Protein AF-A0A3D5YGN6-F1 (afdb_monomer_lite)

Foldseek 3Di:
DDDPDPDDDDPVRVVVVCVVVVVDPVPPPPVDDDDDPPPDDPLCPCVLDFCSVVVRPPCPPPADPQQEATEEAPVRVVVVVVCVVVDVSHDYYRYHHDD

Structure (mmCIF, N/CA/C/O backbone):
data_AF-A0A3D5YGN6-F1
#
_entry.id   AF-A0A3D5YGN6-F1
#
loop_
_atom_site.group_PDB
_atom_site.id
_atom_site.type_symbol
_atom_site.label_atom_id
_atom_site.label_alt_id
_atom_site.label_comp_id
_atom_site.label_asym_id
_atom_site.label_entity_id
_atom_site.label_seq_id
_atom_site.pdbx_PDB_ins_code
_atom_site.Cartn_x
_atom_site.Cartn_y
_atom_site.Cartn_z
_atom_site.occupancy
_atom_site.B_iso_or_equiv
_atom_site.auth_seq_id
_atom_site.auth_comp_id
_atom_site.auth_asym_id
_atom_site.auth_atom_id
_atom_site.pdbx_PDB_model_num
ATOM 1 N N . MET A 1 1 ? 3.611 -26.902 -5.831 1.00 45.44 1 MET A N 1
ATOM 2 C CA . MET A 1 1 ? 3.018 -25.644 -5.337 1.00 45.44 1 MET A CA 1
ATOM 3 C C . MET A 1 1 ? 2.790 -24.784 -6.558 1.00 45.44 1 MET A C 1
ATOM 5 O O . MET A 1 1 ? 3.759 -24.476 -7.229 1.00 45.44 1 MET A O 1
ATOM 9 N N . THR A 1 2 ? 1.542 -24.516 -6.923 1.00 48.38 2 THR A N 1
ATOM 10 C CA . THR A 1 2 ? 1.208 -23.593 -8.015 1.00 48.38 2 THR A CA 1
ATOM 11 C C . THR A 1 2 ? 1.021 -22.215 -7.395 1.00 48.38 2 THR A C 1
ATOM 13 O O . THR A 1 2 ? -0.028 -21.952 -6.810 1.00 48.38 2 THR A O 1
ATOM 16 N N . GLY A 1 3 ? 2.066 -21.392 -7.413 1.00 64.50 3 GLY A N 1
ATOM 17 C CA . GLY A 1 3 ? 1.917 -19.957 -7.183 1.00 64.50 3 GLY A CA 1
ATOM 18 C C . GLY A 1 3 ? 1.398 -19.312 -8.465 1.00 64.50 3 GLY A C 1
ATOM 19 O O . GLY A 1 3 ? 1.782 -19.735 -9.548 1.00 64.50 3 GLY A O 1
ATOM 20 N N . GLU A 1 4 ? 0.513 -18.323 -8.355 1.00 87.12 4 GLU A N 1
ATOM 21 C CA . GLU A 1 4 ? 0.047 -17.533 -9.511 1.00 87.12 4 GLU A CA 1
ATOM 22 C C . GLU A 1 4 ? 1.149 -16.620 -10.085 1.00 87.12 4 GLU A C 1
ATOM 24 O O . GLU A 1 4 ? 0.987 -16.055 -11.162 1.00 87.12 4 GLU A O 1
ATOM 29 N N . VAL A 1 5 ? 2.269 -16.481 -9.367 1.00 88.62 5 VAL A N 1
ATOM 30 C CA . VAL A 1 5 ? 3.443 -15.691 -9.743 1.00 88.62 5 VAL A CA 1
ATOM 31 C C . VAL A 1 5 ? 4.660 -16.611 -9.744 1.00 88.62 5 VAL A C 1
ATOM 33 O O . VAL A 1 5 ? 5.005 -17.163 -8.698 1.00 88.62 5 VAL A O 1
ATOM 36 N N . ASP A 1 6 ? 5.291 -16.770 -10.908 1.00 92.19 6 ASP A N 1
ATOM 37 C CA . ASP A 1 6 ? 6.500 -17.588 -11.066 1.00 92.19 6 ASP A CA 1
ATOM 38 C C . ASP A 1 6 ? 7.750 -16.868 -10.546 1.00 92.19 6 ASP A C 1
ATOM 40 O O . ASP A 1 6 ? 8.577 -17.476 -9.876 1.00 92.19 6 ASP A O 1
ATOM 44 N N . GLU A 1 7 ? 7.875 -15.569 -10.833 1.00 93.19 7 GLU A N 1
ATOM 45 C CA . GLU A 1 7 ? 9.067 -14.771 -10.538 1.00 93.19 7 GLU A CA 1
ATOM 46 C C . GLU A 1 7 ? 8.692 -13.322 -10.192 1.00 93.19 7 GLU A C 1
ATOM 48 O O . GLU A 1 7 ? 7.680 -12.794 -10.662 1.00 93.19 7 GLU A O 1
ATOM 53 N N . ALA A 1 8 ? 9.538 -12.652 -9.408 1.00 92.56 8 ALA A N 1
ATOM 54 C CA . ALA A 1 8 ? 9.414 -11.232 -9.090 1.00 92.56 8 ALA A CA 1
ATOM 55 C C . ALA A 1 8 ? 10.755 -10.526 -9.314 1.00 92.56 8 ALA A C 1
ATOM 57 O O . ALA A 1 8 ? 11.797 -11.032 -8.909 1.00 92.56 8 ALA A O 1
ATOM 58 N N . ILE A 1 9 ? 10.715 -9.343 -9.931 1.00 95.31 9 ILE A N 1
ATOM 59 C CA . ILE A 1 9 ? 11.886 -8.480 -10.112 1.00 95.31 9 ILE A CA 1
ATOM 60 C C . ILE A 1 9 ? 11.655 -7.138 -9.425 1.00 95.31 9 ILE A C 1
ATOM 62 O O . ILE A 1 9 ? 10.569 -6.556 -9.487 1.00 95.31 9 ILE A O 1
ATOM 66 N N . THR A 1 10 ? 12.691 -6.629 -8.778 1.00 95.50 10 THR A N 1
ATOM 67 C CA . THR A 1 10 ? 12.715 -5.284 -8.210 1.00 95.50 10 THR A CA 1
ATOM 68 C C . THR A 1 10 ? 12.957 -4.240 -9.297 1.00 95.50 10 THR A C 1
ATOM 70 O O . THR A 1 10 ? 13.457 -4.529 -10.387 1.00 95.50 10 THR A O 1
ATOM 73 N N . PHE A 1 11 ? 12.656 -2.976 -8.986 1.00 93.38 11 PHE A N 1
ATOM 74 C CA . PHE A 1 11 ? 12.957 -1.873 -9.901 1.00 93.38 11 PHE A CA 1
ATOM 75 C C . PHE A 1 11 ? 14.456 -1.780 -10.223 1.00 93.38 11 PHE A C 1
ATOM 77 O O . PHE A 1 11 ? 14.825 -1.511 -11.363 1.00 93.38 11 PHE A O 1
ATOM 84 N N . LYS A 1 12 ? 15.318 -2.064 -9.240 1.00 95.69 12 LYS A N 1
ATOM 85 C CA . LYS A 1 12 ? 16.771 -2.068 -9.419 1.00 95.69 12 LYS A CA 1
ATOM 86 C C . LYS A 1 12 ? 17.222 -3.166 -10.385 1.00 95.69 12 LYS A C 1
ATOM 88 O O . LYS A 1 12 ? 17.955 -2.873 -11.322 1.00 95.69 12 LYS A O 1
ATOM 93 N N . GLU A 1 13 ? 16.747 -4.397 -10.207 1.00 95.44 13 GLU A N 1
ATOM 94 C CA . GLU A 1 13 ? 17.081 -5.510 -11.109 1.00 95.44 13 GLU A CA 1
ATOM 95 C C . GLU A 1 13 ? 16.584 -5.242 -12.533 1.00 95.44 13 GLU A C 1
ATOM 97 O O . GLU A 1 13 ? 17.288 -5.517 -13.501 1.00 95.44 13 GLU A O 1
ATOM 102 N N . LEU A 1 14 ? 15.406 -4.627 -12.684 1.00 92.81 14 LEU A N 1
ATOM 103 C CA . LEU A 1 14 ? 14.916 -4.197 -13.992 1.00 92.81 14 LEU A CA 1
ATOM 104 C C . LEU A 1 14 ? 15.853 -3.171 -14.653 1.00 92.81 14 LEU A C 1
ATOM 106 O O . LEU A 1 14 ? 16.116 -3.268 -15.851 1.00 92.81 14 LEU A O 1
ATOM 110 N N . GLN A 1 15 ? 16.372 -2.199 -13.895 1.00 90.19 15 GLN A N 1
ATOM 111 C CA . GLN A 1 15 ? 17.353 -1.236 -14.408 1.00 90.19 15 GLN A CA 1
ATOM 112 C C . GLN A 1 15 ? 18.647 -1.932 -14.846 1.00 90.19 15 GLN A C 1
ATOM 114 O O . GLN A 1 15 ? 19.118 -1.693 -15.958 1.00 90.19 15 GLN A O 1
ATOM 119 N N . GLU A 1 16 ? 19.171 -2.839 -14.022 1.00 93.25 16 GLU A N 1
ATOM 120 C CA . GLU A 1 16 ? 20.376 -3.621 -14.321 1.00 93.25 16 GLU A CA 1
ATOM 121 C C . GLU A 1 16 ? 20.195 -4.495 -15.575 1.00 93.25 16 GLU A C 1
ATOM 123 O O . GLU A 1 16 ? 21.100 -4.593 -16.404 1.00 93.25 16 GLU A O 1
ATOM 128 N N . LEU A 1 17 ? 19.008 -5.075 -15.781 1.00 91.38 17 LEU A N 1
ATOM 129 C CA . LEU A 1 17 ? 18.678 -5.844 -16.984 1.00 91.38 17 LEU A CA 1
ATOM 130 C C . LEU A 1 17 ? 18.629 -4.973 -18.245 1.00 91.38 17 LEU A C 1
ATOM 132 O O . LEU A 1 17 ? 19.123 -5.388 -19.296 1.00 91.38 17 LEU A O 1
ATOM 136 N N . ILE A 1 18 ? 18.060 -3.767 -18.164 1.00 87.81 18 ILE A N 1
ATOM 137 C CA . ILE A 1 18 ? 18.045 -2.816 -19.289 1.00 87.81 18 ILE A CA 1
ATOM 138 C C . ILE A 1 18 ? 19.482 -2.427 -19.672 1.00 87.81 18 ILE A C 1
ATOM 140 O O . ILE A 1 18 ? 19.820 -2.398 -20.856 1.00 87.81 18 ILE A O 1
ATOM 144 N N . GLU A 1 19 ? 20.345 -2.185 -18.683 1.00 87.56 19 GLU A N 1
ATOM 145 C CA . GLU A 1 19 ? 21.764 -1.886 -18.906 1.00 87.56 19 GLU A CA 1
ATOM 146 C C . GLU A 1 19 ? 22.514 -3.078 -19.516 1.00 87.56 19 GLU A C 1
ATOM 148 O O . GLU A 1 19 ? 23.233 -2.922 -20.508 1.00 87.56 19 GLU A O 1
ATOM 153 N N . TYR A 1 20 ? 22.309 -4.282 -18.975 1.00 89.19 20 TYR A N 1
ATOM 154 C CA . TYR A 1 20 ? 22.939 -5.516 -19.446 1.00 89.19 20 TYR A CA 1
ATOM 155 C C . TYR A 1 20 ? 22.562 -5.854 -20.892 1.00 89.19 20 TYR A C 1
ATOM 157 O O . TYR A 1 20 ? 23.424 -6.191 -21.707 1.00 89.19 20 TYR A O 1
ATOM 165 N N . THR A 1 21 ? 21.276 -5.740 -21.227 1.00 86.00 21 THR A N 1
ATOM 166 C CA . THR A 1 21 ? 20.751 -6.064 -22.563 1.00 86.00 21 THR A CA 1
ATOM 167 C C . THR A 1 21 ? 21.135 -5.035 -23.625 1.00 86.00 21 THR A C 1
ATOM 169 O O . THR A 1 21 ? 20.940 -5.295 -24.812 1.00 86.00 21 THR A O 1
ATOM 172 N N . LYS A 1 22 ? 21.714 -3.889 -23.230 1.00 79.12 22 LYS A N 1
ATOM 173 C CA . LYS A 1 22 ? 22.069 -2.766 -24.112 1.00 79.12 22 LYS A CA 1
ATOM 174 C C . LYS A 1 22 ? 20.899 -2.281 -24.970 1.00 79.12 22 LYS A C 1
ATOM 176 O O . LYS A 1 22 ? 21.139 -1.710 -26.034 1.00 79.12 22 LYS A O 1
ATOM 181 N N . ILE A 1 23 ? 19.655 -2.480 -24.519 1.00 70.81 23 ILE A N 1
ATOM 182 C CA . ILE A 1 23 ? 18.484 -1.870 -25.151 1.00 70.81 23 ILE A CA 1
ATOM 183 C C . ILE A 1 23 ? 18.666 -0.366 -24.993 1.00 70.81 23 ILE A C 1
ATOM 185 O O . ILE A 1 23 ? 18.462 0.204 -23.917 1.00 70.81 23 ILE A O 1
ATOM 189 N N . GLN A 1 24 ? 19.137 0.289 -26.049 1.00 63.66 24 GLN A N 1
ATOM 190 C CA . GLN A 1 24 ? 19.339 1.720 -25.992 1.00 63.66 24 GLN A CA 1
ATOM 191 C C . GLN A 1 24 ? 17.956 2.363 -25.954 1.00 63.66 24 GLN A C 1
ATOM 193 O O . GLN A 1 24 ? 17.116 2.105 -26.813 1.00 63.66 24 GLN A O 1
ATOM 198 N N . ARG A 1 25 ? 17.710 3.248 -24.982 1.00 57.56 25 ARG A N 1
ATOM 199 C CA . ARG A 1 25 ? 16.467 4.044 -24.931 1.00 57.56 25 ARG A CA 1
ATOM 200 C C . ARG A 1 25 ? 16.195 4.812 -26.236 1.00 57.56 25 ARG A C 1
ATOM 202 O O . ARG A 1 25 ? 15.063 5.206 -26.473 1.00 57.56 25 ARG A O 1
ATOM 209 N N . THR A 1 26 ? 17.220 5.012 -27.066 1.00 55.72 26 THR A N 1
ATOM 210 C CA . THR A 1 26 ? 17.171 5.627 -28.400 1.00 55.72 26 THR A CA 1
ATOM 211 C C . THR A 1 26 ? 16.523 4.752 -29.481 1.00 55.72 26 THR A C 1
ATOM 213 O O . THR A 1 26 ? 16.149 5.288 -30.518 1.00 55.72 26 THR A O 1
ATOM 216 N N . GLU A 1 27 ? 16.359 3.443 -29.260 1.00 58.81 27 GLU A N 1
ATOM 217 C CA . GLU A 1 27 ? 15.653 2.524 -30.173 1.00 58.81 27 GLU A CA 1
ATOM 218 C C . GLU A 1 27 ? 14.146 2.442 -29.883 1.00 58.81 27 GLU A C 1
ATOM 220 O O . GLU A 1 27 ? 13.378 1.893 -30.675 1.00 58.81 27 GLU A O 1
ATOM 225 N N . ILE A 1 28 ? 13.703 3.017 -28.760 1.00 67.31 28 ILE A N 1
ATOM 226 C CA . ILE A 1 28 ? 12.287 3.163 -28.440 1.00 67.31 28 ILE A CA 1
ATOM 227 C C . ILE A 1 28 ? 11.763 4.344 -29.253 1.00 67.31 28 ILE A C 1
ATOM 229 O O . ILE A 1 28 ? 12.073 5.501 -28.968 1.00 67.31 28 ILE A O 1
ATOM 233 N N . ASP A 1 29 ? 10.972 4.044 -30.279 1.00 65.94 29 ASP A N 1
ATOM 234 C CA . ASP A 1 29 ? 10.279 5.043 -31.084 1.00 65.94 29 ASP A CA 1
ATOM 235 C C . ASP A 1 29 ? 9.270 5.811 -30.216 1.00 65.94 29 ASP A C 1
ATOM 237 O O . ASP A 1 29 ? 8.124 5.401 -30.052 1.00 65.94 29 ASP A O 1
ATOM 241 N N . THR A 1 30 ? 9.699 6.942 -29.656 1.00 65.56 30 THR A N 1
ATOM 242 C CA . THR A 1 30 ? 8.866 7.817 -28.818 1.00 65.56 30 THR A CA 1
ATOM 243 C C . THR A 1 30 ? 7.758 8.522 -29.601 1.00 65.56 30 THR A C 1
ATOM 245 O O . THR A 1 30 ? 6.887 9.147 -28.996 1.00 65.56 30 THR A O 1
ATOM 248 N N . THR A 1 31 ? 7.764 8.426 -30.938 1.00 67.56 31 THR A N 1
ATOM 249 C CA . THR A 1 31 ? 6.679 8.928 -31.792 1.00 67.56 31 THR A CA 1
ATOM 250 C C . THR A 1 31 ? 5.520 7.937 -31.891 1.00 67.56 31 THR A C 1
ATOM 252 O O . THR A 1 31 ? 4.391 8.335 -32.188 1.00 67.56 31 THR A O 1
ATOM 255 N N . LYS A 1 32 ? 5.760 6.659 -31.570 1.00 66.00 32 LYS A N 1
ATOM 256 C CA . LYS A 1 32 ? 4.712 5.660 -31.369 1.00 66.00 32 LYS A CA 1
ATOM 257 C C . LYS A 1 32 ? 4.304 5.661 -29.904 1.00 66.00 32 LYS A C 1
ATOM 259 O O . LYS A 1 32 ? 5.126 5.463 -29.016 1.00 66.00 32 LYS A O 1
ATOM 264 N N . LYS A 1 33 ? 3.007 5.840 -29.646 1.00 62.41 33 LYS A N 1
ATOM 265 C CA . LYS A 1 33 ? 2.447 5.550 -28.325 1.00 62.41 33 LYS A CA 1
ATOM 266 C C . LYS A 1 33 ? 2.658 4.068 -28.027 1.00 62.41 33 LYS A C 1
ATOM 268 O O . LYS A 1 33 ? 2.026 3.217 -28.648 1.00 62.41 33 LYS A O 1
ATOM 273 N N . SER A 1 34 ? 3.561 3.772 -27.104 1.00 70.56 34 SER A N 1
ATOM 274 C CA . SER A 1 34 ? 3.574 2.502 -26.399 1.00 70.56 34 SER A CA 1
ATOM 275 C C . SER A 1 34 ? 2.607 2.624 -25.226 1.00 70.56 34 SER A C 1
ATOM 277 O O . SER A 1 34 ? 2.856 3.354 -24.269 1.00 70.56 34 SER A O 1
ATOM 279 N N . ASP A 1 35 ? 1.478 1.934 -25.324 1.00 70.62 35 ASP A N 1
ATOM 280 C CA . ASP A 1 35 ? 0.518 1.830 -24.233 1.00 70.62 35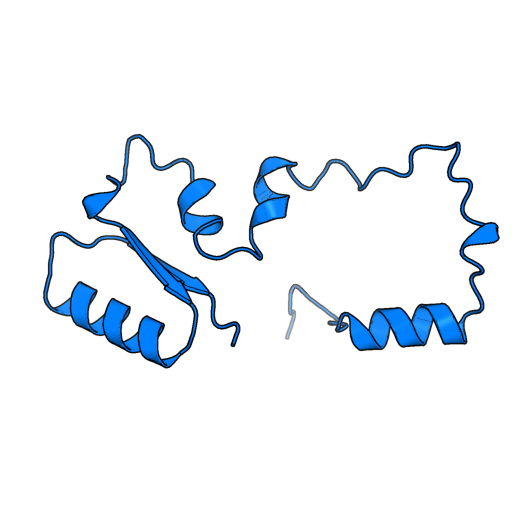 ASP A CA 1
ATOM 281 C C . ASP A 1 35 ? 0.683 0.469 -23.542 1.00 70.62 35 ASP A C 1
ATOM 283 O O . ASP A 1 35 ? 1.087 -0.523 -24.154 1.00 70.62 35 ASP A O 1
ATOM 287 N N . PHE A 1 36 ? 0.401 0.428 -22.240 1.00 75.75 36 PHE A N 1
ATOM 288 C CA . PHE A 1 36 ? 0.250 -0.841 -21.532 1.00 75.75 36 PHE A CA 1
ATOM 289 C C . PHE A 1 36 ? -0.981 -1.571 -22.075 1.00 75.75 36 PHE A C 1
ATOM 291 O O . PHE A 1 36 ? -1.955 -0.925 -22.451 1.00 75.75 36 PHE A O 1
ATOM 298 N N . ASN A 1 37 ? -0.972 -2.905 -22.071 1.00 73.75 37 ASN A N 1
ATOM 299 C CA . ASN A 1 37 ? -2.161 -3.672 -22.432 1.00 73.75 37 ASN A CA 1
ATOM 300 C C . ASN A 1 37 ? -3.360 -3.256 -21.557 1.00 73.75 37 ASN A C 1
ATOM 302 O O . ASN A 1 37 ? -3.244 -3.188 -20.331 1.00 73.75 37 ASN A O 1
ATOM 306 N N . ASP A 1 38 ? -4.519 -3.069 -22.192 1.00 68.69 38 ASP A N 1
ATOM 307 C CA . ASP A 1 38 ? -5.758 -2.530 -21.599 1.00 68.69 38 ASP A CA 1
ATOM 308 C C . ASP A 1 38 ? -6.364 -3.366 -20.457 1.00 68.69 38 ASP A C 1
ATOM 310 O O . ASP A 1 38 ? -7.378 -2.987 -19.873 1.00 68.69 38 ASP A O 1
ATOM 314 N N . TYR A 1 39 ? -5.768 -4.512 -20.122 1.00 63.69 39 TYR A N 1
ATOM 315 C CA . TYR A 1 39 ? -6.245 -5.373 -19.041 1.00 63.69 39 TYR A CA 1
ATOM 316 C C . TYR A 1 39 ? -6.167 -4.686 -17.666 1.00 63.69 39 TYR A C 1
ATOM 318 O O . TYR A 1 39 ? -6.964 -4.982 -16.778 1.00 63.69 39 TYR A O 1
ATOM 326 N N . TYR A 1 40 ? -5.238 -3.739 -17.489 1.00 63.38 40 TYR A N 1
ATOM 327 C CA . TYR A 1 40 ? -5.096 -2.977 -16.250 1.00 63.38 40 TYR A CA 1
ATOM 328 C C . TYR A 1 40 ? -5.870 -1.663 -16.321 1.00 63.38 40 TYR A C 1
ATOM 330 O O . TYR A 1 40 ? -5.587 -0.791 -17.143 1.00 63.38 40 TYR A O 1
ATOM 338 N N . SER A 1 41 ? -6.831 -1.495 -15.414 1.00 64.88 41 SER A N 1
ATOM 339 C CA . SER A 1 41 ? -7.613 -0.269 -15.345 1.00 64.88 41 SER A CA 1
ATOM 340 C C . SER A 1 41 ? -6.743 0.945 -15.004 1.00 64.88 41 SER A C 1
ATOM 342 O O . SER A 1 41 ? -5.943 0.929 -14.071 1.00 64.88 41 SER A O 1
ATOM 344 N N . ASN A 1 42 ? -6.940 2.053 -15.719 1.00 71.94 42 ASN A N 1
ATOM 345 C CA . ASN A 1 42 ? -6.189 3.288 -15.487 1.00 71.94 42 ASN A CA 1
ATOM 346 C C . ASN A 1 42 ? -6.321 3.829 -14.052 1.00 71.94 42 ASN A C 1
ATOM 348 O O . ASN A 1 42 ? -5.395 4.485 -13.580 1.00 71.94 42 ASN A O 1
ATOM 352 N N . TYR A 1 43 ? -7.425 3.546 -13.348 1.00 76.56 43 TYR A N 1
ATOM 353 C CA . TYR A 1 43 ? -7.619 4.028 -11.976 1.00 76.56 43 TYR A CA 1
ATOM 354 C C . TYR A 1 43 ? -6.826 3.230 -10.928 1.00 76.56 43 TYR A C 1
ATOM 356 O O . TYR A 1 43 ? -6.615 3.739 -9.836 1.00 76.56 43 TYR A O 1
ATOM 364 N N . THR A 1 44 ? -6.351 2.013 -11.226 1.00 80.88 44 THR A N 1
ATOM 365 C CA . THR A 1 44 ? -5.554 1.214 -10.270 1.00 80.88 44 THR A CA 1
ATOM 366 C C . THR A 1 44 ? -4.065 1.543 -10.317 1.00 80.88 44 THR A C 1
ATOM 368 O O . THR A 1 44 ? -3.300 1.098 -9.467 1.00 80.88 44 THR A O 1
ATOM 371 N N . LYS A 1 45 ? -3.636 2.383 -11.267 1.00 85.19 45 LYS A N 1
ATOM 372 C CA . LYS A 1 45 ? -2.241 2.838 -11.400 1.00 85.19 45 LYS A CA 1
ATOM 373 C C . LYS A 1 45 ? -1.719 3.571 -10.163 1.00 85.19 45 LYS A C 1
ATOM 375 O O . LYS A 1 45 ? -0.510 3.658 -9.983 1.00 85.19 45 LYS A O 1
ATOM 380 N N . ILE A 1 46 ? -2.616 4.091 -9.326 1.00 87.56 46 ILE A N 1
ATOM 381 C CA . ILE A 1 46 ? -2.251 4.821 -8.112 1.00 87.56 46 ILE A CA 1
ATOM 382 C C . ILE A 1 46 ? -2.010 3.921 -6.896 1.00 87.56 46 ILE A C 1
ATOM 384 O O . ILE A 1 46 ? -1.522 4.438 -5.903 1.00 87.56 46 ILE A O 1
ATOM 388 N N . TYR A 1 47 ? -2.285 2.609 -6.959 1.00 88.56 47 TYR A N 1
ATOM 389 C CA . TYR A 1 47 ? -2.177 1.673 -5.819 1.00 88.56 47 TYR A CA 1
ATOM 390 C C . TYR A 1 47 ? -0.871 1.746 -5.010 1.00 88.56 47 TYR A C 1
ATOM 392 O O . TYR A 1 47 ? -0.940 1.536 -3.804 1.00 88.56 47 TYR A O 1
ATOM 400 N N . PRO A 1 48 ? 0.299 2.055 -5.603 1.00 89.31 48 PRO A N 1
ATOM 401 C CA . PRO A 1 48 ? 1.528 2.214 -4.826 1.00 89.31 48 PRO A CA 1
ATOM 402 C C . PRO A 1 48 ? 1.563 3.436 -3.890 1.00 89.31 48 PRO A C 1
ATOM 404 O O . PRO A 1 48 ? 2.530 3.591 -3.153 1.00 89.31 48 PRO A O 1
ATOM 407 N N . LEU A 1 49 ? 0.575 4.336 -3.946 1.00 90.38 49 LEU A N 1
ATOM 408 C CA . LEU A 1 49 ? 0.500 5.525 -3.095 1.00 90.38 49 LEU A CA 1
ATOM 409 C C . LEU A 1 49 ? -0.315 5.243 -1.827 1.00 90.38 49 LEU A C 1
ATOM 411 O O . LEU A 1 49 ? -1.339 4.560 -1.876 1.00 90.38 49 LEU A O 1
ATOM 415 N N . ALA A 1 50 ? 0.089 5.841 -0.705 1.00 90.31 50 ALA A N 1
ATOM 416 C CA . ALA A 1 50 ? -0.651 5.736 0.548 1.00 90.31 50 ALA A CA 1
ATOM 417 C C . ALA A 1 50 ? -2.096 6.230 0.367 1.00 90.31 50 ALA A C 1
ATOM 419 O O . ALA A 1 50 ? -2.335 7.320 -0.164 1.00 90.31 50 ALA A O 1
ATOM 420 N N . GLY A 1 51 ? -3.068 5.421 0.791 1.00 89.69 51 GLY A N 1
ATOM 421 C CA . GLY A 1 51 ? -4.487 5.749 0.666 1.00 89.69 51 GLY A CA 1
ATOM 422 C C . GLY A 1 51 ? -5.089 5.472 -0.709 1.00 89.69 51 GLY A C 1
ATOM 423 O O . GLY A 1 51 ? -6.281 5.696 -0.904 1.00 89.69 51 GLY A O 1
ATOM 424 N N . ALA A 1 52 ? -4.305 5.027 -1.694 1.00 90.62 52 ALA A N 1
ATOM 425 C CA . ALA A 1 52 ? -4.813 4.809 -3.040 1.00 90.62 52 ALA A CA 1
ATOM 426 C C . ALA A 1 52 ? -5.740 3.602 -3.136 1.00 90.62 52 ALA A C 1
ATOM 428 O O . ALA A 1 52 ? -6.693 3.635 -3.918 1.00 90.62 52 ALA A O 1
ATOM 429 N N . VAL A 1 53 ? -5.517 2.556 -2.336 1.00 90.25 53 VAL A N 1
ATOM 430 C CA . VAL A 1 53 ? -6.479 1.454 -2.238 1.00 90.25 53 VAL A CA 1
ATOM 431 C C . VAL A 1 53 ? -7.774 2.030 -1.693 1.00 90.25 53 VAL A C 1
ATOM 433 O O . VAL A 1 53 ? -8.780 1.992 -2.397 1.00 90.25 53 VAL A O 1
ATOM 436 N N . ALA A 1 54 ? -7.717 2.715 -0.550 1.00 89.88 54 ALA A N 1
ATOM 437 C CA . ALA A 1 54 ? -8.819 3.448 0.055 1.00 89.88 54 ALA A CA 1
ATOM 438 C C . ALA A 1 54 ? -9.422 4.541 -0.826 1.00 89.88 54 ALA A C 1
ATOM 440 O O . ALA A 1 54 ? -10.425 5.086 -0.419 1.00 89.88 54 ALA A O 1
ATOM 441 N N . GLN A 1 55 ? -8.879 4.915 -1.983 1.00 86.81 55 GLN A N 1
ATOM 442 C CA . GLN A 1 55 ? -9.505 5.861 -2.924 1.00 86.81 55 GLN A CA 1
ATOM 443 C C . GLN A 1 55 ? -10.167 5.161 -4.114 1.00 86.81 55 GLN A C 1
ATOM 445 O O . GLN A 1 55 ? -11.013 5.740 -4.793 1.00 86.81 55 GLN A O 1
ATOM 450 N N . THR A 1 56 ? -9.763 3.924 -4.389 1.00 85.88 56 THR A N 1
ATOM 451 C CA . THR A 1 56 ? -10.099 3.193 -5.618 1.00 85.88 56 THR A CA 1
ATOM 452 C C . THR A 1 56 ? -11.030 2.015 -5.383 1.00 85.88 56 THR A C 1
ATOM 454 O O . THR A 1 56 ? -11.695 1.577 -6.324 1.00 85.88 56 THR A O 1
ATOM 457 N N . ILE A 1 57 ? -11.124 1.506 -4.149 1.00 80.75 57 ILE A N 1
ATOM 458 C CA . ILE A 1 57 ? -12.278 0.712 -3.730 1.00 80.75 57 ILE A CA 1
ATOM 459 C C . ILE A 1 57 ? -13.528 1.576 -3.976 1.00 80.75 57 ILE A C 1
ATOM 461 O O . ILE A 1 57 ? -13.594 2.737 -3.601 1.00 80.75 57 ILE A O 1
ATOM 465 N N . ASN A 1 58 ? -14.533 1.051 -4.669 1.00 69.12 58 ASN A N 1
ATOM 466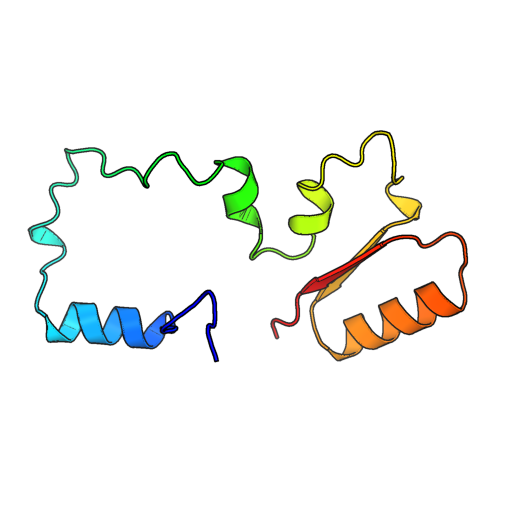 C CA . ASN A 1 58 ? -15.763 1.794 -4.946 1.00 69.12 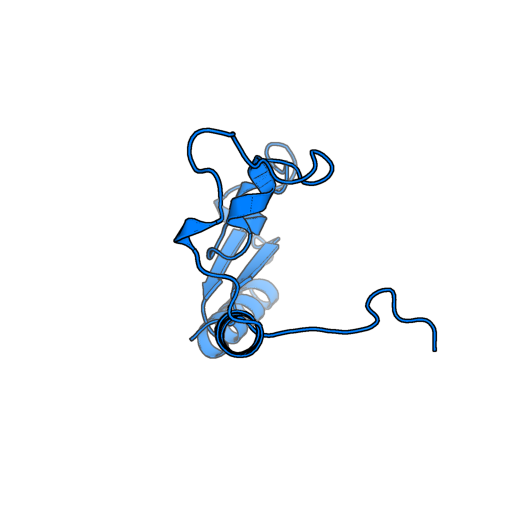58 ASN A CA 1
ATOM 467 C C . ASN A 1 58 ? -16.692 1.763 -3.711 1.00 69.12 58 ASN A C 1
ATOM 469 O O . ASN A 1 58 ? -17.738 1.122 -3.732 1.00 69.12 58 ASN A O 1
ATOM 473 N N . TYR A 1 59 ? -16.276 2.384 -2.602 1.00 67.50 59 TYR A N 1
ATOM 474 C CA . TYR A 1 59 ? -16.937 2.298 -1.287 1.00 67.50 59 TYR A CA 1
ATOM 475 C C . TYR A 1 59 ? -17.940 3.418 -1.002 1.00 67.50 59 TYR A C 1
ATOM 477 O O . TYR A 1 59 ? -18.394 3.499 0.136 1.00 67.50 59 TYR A O 1
ATOM 485 N N . LYS A 1 60 ? -18.300 4.274 -1.972 1.00 62.94 60 LYS A N 1
ATOM 486 C CA . LYS A 1 60 ? -19.173 5.445 -1.722 1.00 62.94 60 LYS A CA 1
ATOM 487 C C . LYS A 1 60 ? -20.475 5.114 -0.976 1.00 62.94 60 LYS A C 1
ATOM 489 O O . LYS A 1 60 ? -20.978 5.975 -0.264 1.00 62.94 60 LYS A O 1
ATOM 494 N N . ASP A 1 61 ? -20.951 3.873 -1.075 1.00 68.62 61 ASP A N 1
ATOM 495 C CA . ASP A 1 61 ? -22.158 3.391 -0.394 1.00 68.62 61 ASP A CA 1
ATOM 496 C C . ASP A 1 61 ? -21.890 2.385 0.752 1.00 68.62 61 ASP A C 1
ATOM 498 O O . ASP A 1 61 ? -22.832 1.878 1.359 1.00 68.62 61 ASP A O 1
ATOM 502 N N . ILE A 1 62 ? -20.623 2.069 1.054 1.00 81.69 62 ILE A N 1
ATOM 503 C CA . ILE A 1 62 ? -20.219 1.007 1.999 1.00 81.69 62 ILE A CA 1
ATOM 504 C C . ILE A 1 62 ? -19.403 1.557 3.177 1.00 81.69 62 ILE A C 1
ATOM 506 O O . ILE A 1 62 ? -19.613 1.127 4.311 1.00 81.69 62 ILE A O 1
ATOM 510 N N . LEU A 1 63 ? -18.481 2.492 2.930 1.00 86.19 63 LEU A N 1
ATOM 511 C CA . LEU A 1 63 ? -17.603 3.070 3.949 1.00 86.19 63 LEU A CA 1
ATOM 512 C C . LEU A 1 63 ? -17.656 4.590 3.879 1.00 86.19 63 LEU A C 1
ATOM 514 O O . LEU A 1 63 ? -17.590 5.174 2.798 1.00 86.19 63 LEU A O 1
ATOM 518 N N . LYS A 1 64 ? -17.733 5.229 5.041 1.00 89.50 64 LYS A N 1
ATOM 519 C CA . LYS A 1 64 ? -17.556 6.677 5.158 1.00 89.50 64 LYS A CA 1
ATOM 520 C C . LYS A 1 64 ? -16.095 7.009 5.438 1.00 89.50 64 LYS A C 1
ATOM 522 O O . LYS A 1 64 ? -15.376 6.191 6.011 1.00 89.50 64 LYS A O 1
ATOM 527 N N . GLU A 1 65 ? -15.672 8.217 5.079 1.00 87.75 65 GLU A N 1
ATOM 528 C CA . GLU A 1 65 ? -14.287 8.671 5.263 1.00 87.75 65 GLU A CA 1
ATOM 529 C C . GLU A 1 65 ? -13.832 8.565 6.727 1.00 87.75 65 GLU A C 1
ATOM 531 O O . GLU A 1 65 ? -12.723 8.113 6.995 1.00 87.75 65 GLU A O 1
ATOM 536 N N . GLU A 1 66 ? -14.706 8.866 7.695 1.00 91.62 66 GLU A N 1
ATOM 537 C CA . GLU A 1 66 ? -14.393 8.759 9.126 1.00 91.62 66 GLU A CA 1
ATOM 538 C C . GLU A 1 66 ? -14.184 7.320 9.631 1.00 91.62 66 GLU A C 1
ATOM 540 O O . GLU A 1 66 ? -13.754 7.119 10.767 1.00 91.62 66 GLU A O 1
ATOM 545 N N . GLN A 1 67 ? -14.511 6.318 8.813 1.00 93.69 67 GLN A N 1
ATOM 546 C CA . GLN A 1 67 ? -14.363 4.896 9.130 1.00 93.69 67 GLN A CA 1
ATOM 547 C C . GLN A 1 67 ? -13.067 4.304 8.565 1.00 93.69 67 GLN A C 1
ATOM 549 O O . GLN A 1 67 ? -12.816 3.108 8.744 1.00 93.69 67 GLN A O 1
ATOM 554 N N . ILE A 1 68 ? -12.265 5.116 7.874 1.00 94.25 68 ILE A N 1
ATOM 555 C CA . ILE A 1 68 ? -11.049 4.705 7.180 1.00 94.25 68 ILE A CA 1
ATOM 556 C C . ILE A 1 68 ? -9.831 5.289 7.899 1.00 94.25 68 ILE A C 1
ATOM 558 O O . ILE A 1 68 ? -9.795 6.471 8.239 1.00 94.25 68 ILE A O 1
ATOM 562 N N . ILE A 1 69 ? -8.804 4.466 8.103 1.00 95.88 69 ILE A N 1
ATOM 563 C CA . ILE A 1 69 ? -7.475 4.919 8.518 1.00 95.88 69 ILE A CA 1
ATOM 564 C C . ILE A 1 69 ? -6.505 4.651 7.376 1.00 95.88 69 ILE A C 1
ATOM 566 O O . ILE A 1 69 ? -6.350 3.511 6.956 1.00 95.88 69 ILE A O 1
ATOM 570 N N . ILE A 1 70 ? -5.836 5.698 6.906 1.00 94.81 70 ILE A N 1
ATOM 571 C CA . ILE A 1 70 ? -4.714 5.592 5.974 1.00 94.81 70 ILE A CA 1
ATOM 572 C C . ILE A 1 70 ? -3.445 5.738 6.805 1.00 94.81 70 ILE A C 1
ATOM 574 O O . ILE A 1 70 ? -3.323 6.698 7.571 1.00 94.81 70 ILE A O 1
ATOM 578 N N . CYS A 1 71 ? -2.520 4.796 6.682 1.00 94.12 71 CYS A N 1
ATOM 579 C CA . CYS A 1 71 ? -1.240 4.846 7.376 1.00 94.12 71 CYS A CA 1
ATOM 580 C C . CYS A 1 71 ? -0.104 4.416 6.453 1.00 94.12 71 CYS A C 1
ATOM 582 O O . CYS A 1 71 ? -0.312 3.671 5.498 1.00 94.12 71 CYS A O 1
ATOM 584 N N . ASP A 1 72 ? 1.092 4.919 6.740 1.00 93.38 72 ASP A N 1
ATOM 585 C CA . ASP A 1 72 ? 2.308 4.554 6.028 1.00 93.38 72 ASP A CA 1
ATOM 586 C C . ASP A 1 72 ? 3.399 4.234 7.046 1.00 93.38 72 ASP A C 1
ATOM 588 O O . ASP A 1 72 ? 3.614 5.015 7.970 1.00 93.38 72 ASP A O 1
ATOM 592 N N . GLY A 1 73 ? 4.034 3.077 6.900 1.00 92.38 73 GLY A N 1
ATOM 593 C CA . GLY A 1 73 ? 5.018 2.551 7.835 1.00 92.38 73 GLY A CA 1
ATOM 594 C C . GLY A 1 73 ? 4.473 1.521 8.828 1.00 92.38 73 GLY A C 1
ATOM 595 O O . GLY A 1 73 ? 3.290 1.460 9.175 1.00 92.38 73 GLY A O 1
ATOM 596 N N . ILE A 1 74 ? 5.377 0.649 9.285 1.00 92.88 74 ILE A N 1
ATOM 597 C CA . ILE A 1 74 ? 5.068 -0.425 10.243 1.00 92.88 74 ILE A CA 1
ATOM 598 C C . ILE A 1 74 ? 4.614 0.131 11.609 1.00 92.88 74 ILE A C 1
ATOM 600 O O . ILE A 1 74 ? 3.637 -0.393 12.155 1.00 92.88 74 ILE A O 1
ATOM 604 N N . PRO A 1 75 ? 5.273 1.150 12.203 1.00 93.19 75 PRO A N 1
ATOM 605 C CA . PRO A 1 75 ? 4.819 1.737 13.466 1.00 93.19 75 PRO A CA 1
ATOM 606 C C . PRO A 1 75 ? 3.380 2.266 13.394 1.00 93.19 75 PRO A C 1
ATOM 608 O O . PRO A 1 75 ? 2.543 1.900 14.220 1.00 93.19 75 PRO A O 1
ATOM 611 N N . GLU A 1 76 ? 3.073 3.041 12.361 1.00 94.25 76 GLU A N 1
ATOM 612 C CA . GLU A 1 76 ? 1.785 3.678 12.104 1.00 94.25 76 GLU A CA 1
ATOM 613 C C . GLU A 1 76 ? 0.704 2.633 11.810 1.00 94.25 76 GLU A C 1
ATOM 615 O O . GLU A 1 76 ? -0.429 2.745 12.280 1.00 94.25 76 GLU A O 1
ATOM 620 N N . THR A 1 77 ? 1.064 1.562 11.098 1.00 94.56 77 THR A N 1
ATOM 621 C CA . THR A 1 77 ? 0.184 0.408 10.874 1.00 94.56 77 THR A CA 1
ATOM 622 C C . THR A 1 77 ? -0.209 -0.256 12.193 1.00 94.56 77 THR A C 1
ATOM 624 O O . THR A 1 77 ? -1.386 -0.542 12.417 1.00 94.56 77 THR A O 1
ATOM 627 N N . ASN A 1 78 ? 0.738 -0.453 13.114 1.00 94.75 78 ASN A N 1
ATOM 628 C CA . ASN A 1 78 ? 0.438 -1.032 14.425 1.00 94.75 78 ASN A CA 1
ATOM 629 C C . ASN A 1 78 ? -0.481 -0.131 15.262 1.00 94.75 78 ASN A C 1
ATOM 631 O O . ASN A 1 78 ? -1.354 -0.630 15.976 1.00 94.75 78 ASN A O 1
ATOM 635 N N . GLU A 1 79 ? -0.299 1.188 15.193 1.00 95.81 79 GLU A N 1
ATOM 636 C CA . GLU A 1 79 ? -1.190 2.147 15.852 1.00 95.81 79 GLU A CA 1
ATOM 637 C C . GLU A 1 79 ? -2.595 2.132 15.241 1.00 95.81 79 GLU A C 1
ATOM 639 O O . GLU A 1 79 ? -3.583 2.104 15.979 1.00 95.81 79 GLU A O 1
ATOM 644 N N . ALA A 1 80 ? -2.696 2.074 13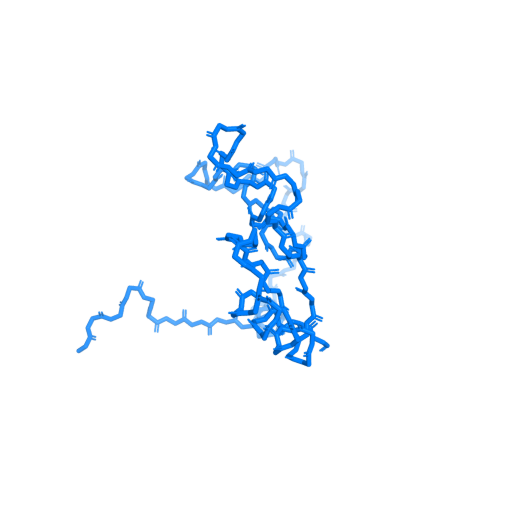.912 1.00 95.81 80 ALA A N 1
ATOM 645 C CA . ALA A 1 80 ? -3.962 1.989 13.193 1.00 95.81 80 ALA A CA 1
ATOM 646 C C . ALA A 1 80 ? -4.747 0.719 13.552 1.00 95.81 80 ALA A C 1
ATOM 648 O O . ALA A 1 80 ? -5.944 0.799 13.832 1.00 95.81 80 ALA A O 1
ATOM 649 N N . ILE A 1 81 ? -4.072 -0.435 13.621 1.00 95.94 81 ILE A N 1
ATOM 650 C CA . ILE A 1 81 ? -4.685 -1.709 14.026 1.00 95.94 81 ILE A CA 1
ATOM 651 C C . ILE A 1 81 ? -5.206 -1.617 15.463 1.00 95.94 81 ILE A C 1
ATOM 653 O O . ILE A 1 81 ? -6.380 -1.893 15.700 1.00 95.94 81 ILE A O 1
ATOM 657 N N . LYS A 1 82 ? -4.390 -1.141 16.413 1.00 97.06 82 LYS A N 1
ATOM 658 C CA . LYS A 1 82 ? -4.828 -0.947 17.808 1.00 97.06 82 LYS A CA 1
ATOM 659 C C . LYS A 1 82 ? -6.008 0.012 17.912 1.00 97.06 82 LYS A C 1
ATOM 661 O O . LYS A 1 82 ? -6.910 -0.198 18.721 1.00 97.06 82 LYS A O 1
ATOM 666 N N . LYS A 1 83 ? -6.019 1.085 17.118 1.00 96.62 83 LYS A N 1
ATOM 667 C CA . LYS A 1 83 ? -7.146 2.019 17.083 1.00 96.62 83 LYS A CA 1
ATOM 668 C C . LYS A 1 83 ? -8.410 1.327 16.576 1.00 96.62 83 LYS A C 1
ATOM 670 O O . LYS A 1 83 ? -9.448 1.479 17.205 1.00 96.62 83 LYS A O 1
ATOM 675 N N . MET A 1 84 ? -8.316 0.530 15.514 1.00 96.88 84 MET A N 1
ATOM 676 C CA . MET A 1 84 ? -9.443 -0.243 14.984 1.00 96.88 84 MET A CA 1
ATOM 677 C C . MET A 1 84 ? -9.984 -1.273 15.989 1.00 96.88 84 MET A C 1
ATOM 679 O O . MET A 1 84 ? -11.193 -1.461 16.077 1.00 96.88 84 MET A O 1
ATOM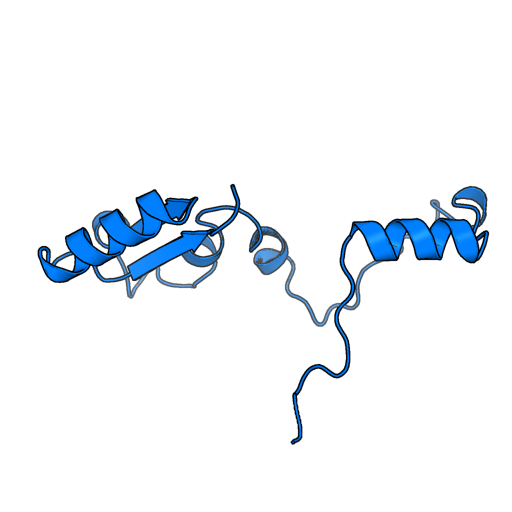 683 N N . GLU A 1 85 ? -9.120 -1.908 16.785 1.00 96.88 85 GLU A N 1
ATOM 684 C CA . GLU A 1 85 ? -9.539 -2.841 17.845 1.00 96.88 85 GLU A CA 1
ATOM 685 C C . GLU A 1 85 ? -10.351 -2.156 18.957 1.00 96.88 85 GLU A C 1
ATOM 687 O O . GLU A 1 85 ? -11.256 -2.766 19.526 1.00 96.88 85 GLU A O 1
ATOM 692 N N . ASN A 1 86 ? -10.037 -0.895 19.270 1.00 97.25 86 ASN A N 1
ATOM 693 C CA . ASN A 1 86 ? -10.668 -0.144 20.359 1.00 97.25 86 ASN A CA 1
ATOM 694 C C . ASN A 1 86 ? -11.824 0.761 19.901 1.00 97.25 86 ASN A C 1
ATOM 696 O O . ASN A 1 86 ? -12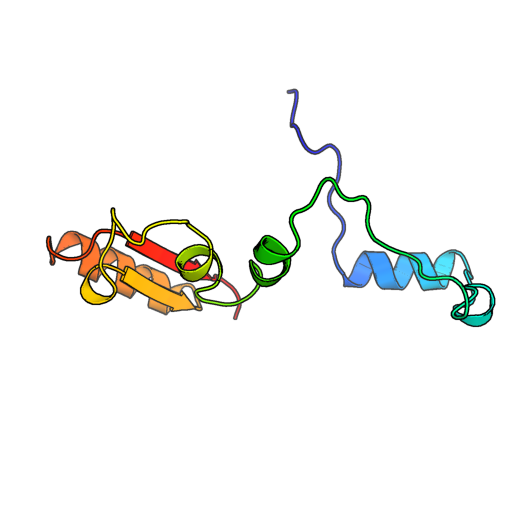.659 1.146 20.719 1.00 97.25 86 ASN A O 1
ATOM 700 N N . ASP A 1 87 ? -11.886 1.110 18.617 1.00 96.75 87 ASP A N 1
ATOM 701 C CA . ASP A 1 87 ? -12.898 1.988 18.039 1.00 96.75 87 ASP A CA 1
ATOM 702 C C . ASP A 1 87 ? -13.716 1.253 16.975 1.00 96.75 87 ASP A C 1
ATOM 704 O O . ASP A 1 87 ? -13.334 1.136 15.810 1.00 96.75 87 ASP A O 1
ATOM 708 N N . THR A 1 88 ? -14.911 0.815 17.378 1.00 94.81 88 THR A N 1
ATOM 709 C CA . THR A 1 88 ? -15.846 0.120 16.484 1.00 94.81 88 THR A CA 1
ATOM 710 C C . THR A 1 88 ? -16.336 0.972 15.310 1.00 94.81 88 THR A C 1
ATOM 712 O O . THR A 1 88 ? -16.945 0.411 14.396 1.00 94.81 88 THR A O 1
ATOM 715 N N . ASN A 1 89 ? -16.115 2.293 15.297 1.00 95.62 89 ASN A N 1
ATOM 716 C CA . ASN A 1 89 ? -16.448 3.139 14.153 1.00 95.62 89 ASN A CA 1
ATOM 717 C C . ASN A 1 89 ? -15.498 2.910 12.969 1.00 95.62 89 ASN A C 1
ATOM 719 O O . ASN A 1 89 ? -15.928 3.028 11.823 1.00 95.62 89 ASN A O 1
ATOM 723 N N . ILE A 1 90 ? -14.245 2.532 13.231 1.00 96.69 90 ILE A N 1
ATOM 724 C CA . ILE A 1 90 ? -13.258 2.229 12.194 1.00 96.69 90 ILE A CA 1
ATOM 725 C C . ILE A 1 90 ? -13.591 0.880 11.551 1.00 96.69 90 ILE A C 1
ATOM 727 O O . ILE A 1 90 ? -13.807 -0.119 12.237 1.00 96.69 90 ILE A O 1
ATOM 731 N N . LYS A 1 91 ? -13.660 0.856 10.219 1.00 93.62 91 LYS A N 1
ATOM 732 C CA . LYS A 1 91 ? -14.060 -0.309 9.412 1.00 93.62 91 LYS A CA 1
ATOM 733 C C . LYS A 1 91 ? -13.012 -0.733 8.391 1.00 93.62 91 LYS A C 1
ATOM 735 O O . LYS A 1 91 ? -13.108 -1.841 7.870 1.00 93.62 91 LYS A O 1
ATOM 740 N N . PHE A 1 92 ? -12.047 0.133 8.093 1.00 94.38 92 PHE A N 1
ATOM 741 C CA . PHE A 1 92 ? -11.017 -0.141 7.104 1.00 94.38 92 PHE A CA 1
ATOM 742 C C . PHE A 1 92 ? -9.700 0.540 7.476 1.00 94.38 92 PHE A C 1
ATOM 744 O O . PHE A 1 92 ? -9.684 1.694 7.904 1.00 94.38 92 PHE A O 1
ATOM 751 N N . VAL A 1 93 ? -8.600 -0.181 7.289 1.00 95.12 93 VAL A N 1
ATOM 752 C CA . VAL A 1 93 ? -7.239 0.344 7.392 1.00 95.12 93 VAL A CA 1
ATOM 753 C C . VAL A 1 93 ? -6.576 0.108 6.040 1.00 95.12 93 VAL A C 1
ATOM 755 O O . VAL A 1 93 ? -6.611 -1.015 5.540 1.00 95.12 93 VAL A O 1
ATOM 758 N N . ASP A 1 94 ? -5.995 1.156 5.466 1.00 94.12 94 ASP A N 1
ATOM 759 C CA . ASP A 1 94 ? -5.172 1.121 4.257 1.00 94.12 94 ASP A CA 1
ATOM 760 C C . ASP A 1 94 ? -3.708 1.362 4.645 1.00 94.12 94 ASP A C 1
ATOM 762 O O . ASP A 1 94 ? -3.285 2.522 4.736 1.00 94.12 94 ASP A O 1
ATOM 766 N N . PRO A 1 95 ? -2.963 0.289 4.974 1.00 94.62 95 PRO A N 1
ATOM 767 C CA . PRO A 1 95 ? -1.564 0.391 5.328 1.00 94.62 95 PRO A CA 1
ATOM 768 C C . PRO A 1 95 ? -0.695 0.329 4.073 1.00 94.62 95 PRO A C 1
ATOM 770 O O . PRO A 1 95 ? -0.663 -0.677 3.361 1.00 94.62 95 PRO A O 1
ATOM 773 N N . LEU A 1 96 ? 0.104 1.366 3.865 1.00 93.12 96 LEU A N 1
ATOM 774 C CA . LEU A 1 96 ? 1.318 1.261 3.074 1.00 93.12 96 LEU A CA 1
ATOM 775 C C . LEU A 1 96 ? 2.469 0.929 4.033 1.00 93.12 96 LEU A C 1
ATOM 777 O O . LEU A 1 96 ? 2.566 1.467 5.126 1.00 93.12 96 LEU A O 1
ATOM 781 N N . SER A 1 97 ? 3.310 -0.046 3.701 1.00 85.25 97 SER A N 1
ATOM 782 C CA . SER A 1 97 ? 4.474 -0.409 4.531 1.00 85.25 97 SER A CA 1
ATOM 783 C C . SER A 1 97 ? 5.764 -0.015 3.826 1.00 85.25 97 SER A C 1
ATOM 785 O O . SER A 1 97 ? 6.692 -0.817 3.711 1.00 85.25 97 SER A O 1
ATOM 787 N N . CYS A 1 98 ? 5.796 1.213 3.313 1.00 74.00 98 CYS A N 1
ATOM 788 C CA . CYS A 1 98 ? 6.955 1.788 2.654 1.00 74.00 98 CYS A CA 1
ATOM 789 C C . CYS A 1 98 ? 7.550 2.855 3.580 1.00 74.00 98 CYS A C 1
ATOM 791 O O . CYS A 1 98 ? 6.907 3.845 3.889 1.00 74.00 98 CYS A O 1
ATOM 793 N N . LEU A 1 99 ? 8.780 2.645 4.047 1.00 53.75 99 LEU A N 1
ATOM 794 C CA . LEU A 1 99 ? 9.556 3.636 4.801 1.00 53.75 99 LEU A CA 1
ATOM 795 C C . LEU A 1 99 ? 10.890 3.861 4.094 1.00 53.75 99 LEU A C 1
ATOM 797 O O . LEU A 1 99 ? 11.534 2.841 3.752 1.00 53.75 99 LEU A O 1
#

Radius of gyration: 19.35 Å; chains: 1; bounding box: 45×35×52 Å

Sequence (99 aa):
MTGEVDEAITFKELQELIEYTKIQRTEIDTTKKSDFNDYYSNYTKIYPLAGAVAQTINYKDILKEEQIIICDGIPETNEAIKKMENDTNIKFVDPLSCL

pLDDT: mean 83.63, std 13.31, range [45.44, 97.25]

Secondary structure (DSSP, 8-state):
---S-S----HHHHHHHHHHHT--GGGS-TTS--PPPTTS-GGGGGTTSTTSHHHHS--TTT--GGGEEEEESHHHHHHHHHHHHH-TT--EEEEE---